Protein AF-A0A2I1GTL4-F1 (afdb_monomer_lite)

Sequence (177 aa):
MDKVWWKTIILWSNLVPAIKSRTRRTTATVEVENNIVKNLDIGKKNLSIDQYIYTKTQTLKSMQNLNATNLQTDTNDMYEQWKSKKRKVFSKEETDIMNNFKVVMEYRKGLDAPSQSRIALEIRELSTHSIGFNQSMVSHILNNIDIPKCDKTLNVIVKWVNLELERKEKNQTQKLH

Secondary structure (DSSP, 8-state):
--SSHHHHHHHHHHHHHHHHTS----HHHHHHHHHHHHHTT--S--HHHHHHHHHHHHHHHHHHHHHHHHHHTTTTTGGGGGS--PPP---HHHHHHHHHHHHHHHHHHTTT---HHHHHHHHHHT-SS-----HHHHHHHHTTS-----HHHHHHHHHHHHHHHHHHHHHHHHH--

Structure (mmCIF, N/CA/C/O backbone):
data_AF-A0A2I1GTL4-F1
#
_entry.id   AF-A0A2I1GTL4-F1
#
loop_
_atom_site.group_PDB
_atom_site.id
_atom_site.type_symbol
_atom_site.label_atom_id
_atom_site.label_alt_id
_atom_site.label_comp_id
_atom_site.label_asym_id
_atom_site.label_entity_id
_atom_site.label_seq_id
_atom_site.pdbx_PDB_ins_code
_atom_site.Cartn_x
_atom_site.Cartn_y
_atom_site.Cartn_z
_atom_site.occupancy
_atom_site.B_iso_or_equiv
_atom_site.auth_seq_id
_atom_site.auth_comp_id
_atom_site.auth_asym_id
_atom_site.auth_atom_id
_atom_site.pdbx_PDB_model_num
ATOM 1 N N . MET A 1 1 ? 28.396 -29.599 -46.275 1.00 44.22 1 MET A N 1
ATOM 2 C CA . MET A 1 1 ? 29.102 -29.637 -44.969 1.00 44.22 1 MET A CA 1
ATOM 3 C C . MET A 1 1 ? 29.685 -28.248 -44.649 1.00 44.22 1 MET A C 1
ATOM 5 O O . MET A 1 1 ? 30.717 -28.135 -44.007 1.00 44.22 1 MET A O 1
ATOM 9 N N . ASP A 1 2 ? 29.004 -27.155 -45.023 1.00 49.25 2 ASP A N 1
ATOM 10 C CA . ASP A 1 2 ? 29.691 -25.866 -45.271 1.00 49.25 2 ASP A CA 1
ATOM 11 C C . ASP A 1 2 ? 29.348 -24.745 -44.281 1.00 49.25 2 ASP A C 1
ATOM 13 O O . ASP A 1 2 ? 29.668 -23.580 -44.499 1.00 49.25 2 ASP A O 1
ATOM 17 N N . LYS A 1 3 ? 28.716 -25.079 -43.149 1.00 49.16 3 LYS A N 1
ATOM 18 C CA . LYS A 1 3 ? 28.324 -24.098 -42.115 1.00 49.16 3 LYS A CA 1
ATOM 19 C C . LYS A 1 3 ? 29.139 -24.175 -40.818 1.00 49.16 3 LYS A C 1
ATOM 21 O O . LYS A 1 3 ? 28.804 -23.474 -39.869 1.00 49.16 3 LYS A O 1
ATOM 26 N N . VAL A 1 4 ? 30.192 -24.994 -40.760 1.00 53.75 4 VAL A N 1
ATOM 27 C CA . VAL A 1 4 ? 30.958 -25.223 -39.515 1.00 53.75 4 VAL A CA 1
ATOM 28 C C . VAL A 1 4 ? 32.302 -24.478 -39.495 1.00 53.75 4 VAL A C 1
ATOM 30 O O . VAL A 1 4 ? 32.737 -24.034 -38.437 1.00 53.75 4 VAL A O 1
ATOM 33 N N . TRP A 1 5 ? 32.923 -24.244 -40.654 1.00 43.72 5 TRP A N 1
ATOM 34 C CA . TRP A 1 5 ? 34.280 -23.687 -40.747 1.00 43.72 5 TRP A CA 1
ATOM 35 C C . TRP A 1 5 ? 34.425 -22.248 -40.214 1.00 43.72 5 TRP A C 1
ATOM 37 O O . TRP A 1 5 ? 35.410 -21.937 -39.548 1.00 43.72 5 TRP A O 1
ATOM 47 N N . TRP A 1 6 ? 33.428 -21.379 -40.410 1.00 42.31 6 TRP A N 1
ATOM 48 C CA . TRP A 1 6 ? 33.473 -19.999 -39.902 1.00 42.31 6 TRP A CA 1
ATOM 49 C C . TRP A 1 6 ? 33.348 -19.919 -38.372 1.00 42.31 6 TRP A C 1
ATOM 51 O O . TRP A 1 6 ? 33.978 -19.060 -37.756 1.00 42.31 6 TRP A O 1
ATOM 61 N N . LYS A 1 7 ? 32.604 -20.841 -37.738 1.00 47.56 7 LYS A N 1
ATOM 62 C CA . LYS A 1 7 ? 32.542 -20.939 -36.268 1.00 47.56 7 LYS A CA 1
ATOM 63 C C . LYS A 1 7 ? 33.905 -21.307 -35.695 1.00 47.56 7 LYS A C 1
ATOM 65 O O . LYS A 1 7 ? 34.317 -20.723 -34.698 1.00 47.56 7 LYS A O 1
ATOM 70 N N . THR A 1 8 ? 34.623 -22.206 -36.367 1.00 55.06 8 THR A N 1
ATOM 71 C CA . THR A 1 8 ? 36.001 -22.567 -36.024 1.00 55.06 8 THR A CA 1
ATOM 72 C C . THR A 1 8 ? 36.922 -21.349 -36.145 1.00 55.06 8 THR A C 1
ATOM 74 O O . THR A 1 8 ? 37.614 -21.024 -35.190 1.00 55.06 8 THR A O 1
ATOM 77 N N . ILE A 1 9 ? 36.865 -20.588 -37.243 1.00 53.59 9 ILE A N 1
ATOM 78 C CA . ILE A 1 9 ? 37.703 -19.386 -37.432 1.00 53.59 9 ILE A CA 1
ATOM 79 C C . ILE A 1 9 ? 37.460 -18.325 -36.344 1.00 53.59 9 ILE A C 1
ATOM 81 O O . ILE A 1 9 ? 38.421 -17.767 -35.818 1.00 53.59 9 ILE A O 1
ATOM 85 N N . ILE A 1 10 ? 36.204 -18.070 -35.959 1.00 57.00 10 ILE A N 1
ATOM 86 C CA . ILE A 1 10 ? 35.879 -17.116 -34.883 1.00 57.00 10 ILE A CA 1
ATOM 87 C C . ILE A 1 10 ? 36.396 -17.616 -33.527 1.00 57.00 10 ILE A C 1
ATOM 89 O O . ILE A 1 10 ? 36.956 -16.834 -32.757 1.00 57.00 10 ILE A O 1
ATOM 93 N N . LEU A 1 11 ? 36.263 -18.918 -33.243 1.00 53.53 11 LEU A N 1
ATOM 94 C CA . LEU A 1 11 ? 36.781 -19.505 -32.007 1.00 53.53 11 LEU A CA 1
ATOM 95 C C . LEU A 1 11 ? 38.309 -19.356 -31.923 1.00 53.53 11 LEU A C 1
ATOM 97 O O . LEU A 1 11 ? 38.822 -18.904 -30.904 1.00 53.53 11 LEU A O 1
ATOM 101 N N . TRP A 1 12 ? 39.030 -19.656 -33.008 1.00 47.22 12 TRP A N 1
ATOM 102 C CA . TRP A 1 12 ? 40.492 -19.544 -33.065 1.00 47.22 12 TRP A CA 1
ATOM 103 C C . TRP A 1 12 ? 40.974 -18.087 -33.075 1.00 47.22 12 TRP A C 1
ATOM 105 O O . TRP A 1 12 ? 41.950 -17.775 -32.402 1.00 47.22 12 TRP A O 1
ATOM 115 N N . SER A 1 13 ? 40.263 -17.165 -33.732 1.00 50.69 13 SER A N 1
ATOM 116 C CA . SER A 1 13 ? 40.542 -15.719 -33.678 1.00 50.69 13 SER A CA 1
ATOM 117 C C . SER A 1 13 ? 40.475 -15.154 -32.257 1.00 50.69 13 SER A C 1
ATOM 119 O O . SER A 1 13 ? 41.188 -14.203 -31.950 1.00 50.69 13 SER A O 1
ATOM 121 N N . ASN A 1 14 ? 39.629 -15.719 -31.395 1.00 52.91 14 ASN A N 1
ATOM 122 C CA . ASN A 1 14 ? 39.510 -15.314 -29.993 1.00 52.91 14 ASN A CA 1
ATOM 123 C C . ASN A 1 14 ? 40.472 -16.090 -29.076 1.00 52.91 14 ASN A C 1
ATOM 125 O O . ASN A 1 14 ? 40.951 -15.542 -28.083 1.00 52.91 14 ASN A O 1
ATOM 129 N N . LEU A 1 15 ? 40.806 -17.339 -29.423 1.00 47.78 15 LEU A N 1
ATOM 130 C CA . LEU A 1 15 ? 41.735 -18.185 -28.667 1.00 47.78 15 LEU A CA 1
ATOM 131 C C . LEU A 1 15 ? 43.207 -17.791 -28.895 1.00 47.78 15 LEU A C 1
ATOM 133 O O . LEU A 1 15 ? 43.998 -17.777 -27.955 1.00 47.78 15 LEU A O 1
ATOM 137 N N . VAL A 1 16 ? 43.585 -17.421 -30.123 1.00 49.41 16 VAL A N 1
ATOM 138 C CA . VAL A 1 16 ? 44.970 -17.087 -30.499 1.00 49.41 16 VAL A CA 1
ATOM 139 C C . VAL A 1 16 ? 45.508 -15.862 -29.745 1.00 49.41 16 VAL A C 1
ATOM 141 O O . VAL A 1 16 ? 46.633 -15.943 -29.264 1.00 49.41 16 VAL A O 1
ATOM 144 N N . PRO A 1 17 ? 44.769 -14.753 -29.543 1.00 50.00 17 PRO A N 1
ATOM 145 C CA . PRO A 1 17 ? 45.229 -13.637 -28.712 1.00 50.00 17 PRO A CA 1
ATOM 146 C C . PRO A 1 17 ? 45.354 -14.006 -27.229 1.00 50.00 17 PRO A C 1
ATOM 148 O O . PRO A 1 17 ? 46.290 -13.554 -26.572 1.00 50.00 17 PRO A O 1
ATOM 151 N N . ALA A 1 18 ? 44.451 -14.851 -26.717 1.00 43.00 18 ALA A N 1
ATOM 152 C CA . ALA A 1 18 ? 44.456 -15.312 -25.327 1.00 43.00 18 ALA A CA 1
ATOM 153 C C . ALA A 1 18 ? 45.613 -16.286 -25.026 1.00 43.00 18 ALA A C 1
ATOM 155 O O . ALA A 1 18 ? 46.141 -16.297 -23.917 1.00 43.00 18 ALA A O 1
ATOM 156 N N . ILE A 1 19 ? 46.047 -17.059 -26.026 1.00 42.28 19 ILE A N 1
ATOM 157 C CA . ILE A 1 19 ? 47.248 -17.904 -25.963 1.00 42.28 19 ILE A CA 1
ATOM 158 C C . ILE A 1 19 ? 48.508 -17.072 -26.255 1.00 42.28 19 ILE A C 1
ATOM 160 O O . ILE A 1 19 ? 49.544 -17.269 -25.638 1.00 42.28 19 ILE A O 1
ATOM 164 N N . LYS A 1 20 ? 48.447 -16.071 -27.140 1.00 43.47 20 LYS A N 1
ATOM 165 C CA . LYS A 1 20 ? 49.596 -15.208 -27.468 1.00 43.47 20 LYS A CA 1
ATOM 166 C C . LYS A 1 20 ? 50.014 -14.302 -26.304 1.00 43.47 20 LYS A C 1
ATOM 168 O O . LYS A 1 20 ? 51.188 -13.952 -26.213 1.00 43.47 20 LYS A O 1
ATOM 173 N N . SER A 1 21 ? 49.087 -13.935 -25.418 1.00 45.06 21 SER A N 1
ATOM 174 C CA . SER A 1 21 ? 49.383 -13.173 -24.194 1.00 45.06 21 SER A CA 1
ATOM 175 C C . SER A 1 21 ? 49.901 -14.043 -23.040 1.00 45.06 21 SER A C 1
ATOM 177 O O . SER A 1 21 ? 50.481 -13.517 -22.091 1.00 45.06 21 SER A O 1
ATOM 179 N N . ARG A 1 22 ? 49.758 -15.372 -23.129 1.00 42.56 22 ARG A N 1
ATOM 180 C CA . ARG A 1 22 ? 50.277 -16.341 -22.161 1.00 42.56 22 ARG A CA 1
ATOM 181 C C . ARG A 1 22 ? 51.097 -17.409 -22.875 1.00 42.56 22 ARG A C 1
ATOM 183 O O . ARG A 1 22 ? 50.544 -18.382 -23.372 1.00 42.56 22 ARG A O 1
ATOM 190 N N . THR A 1 23 ? 52.418 -17.303 -22.738 1.00 39.81 23 THR A N 1
ATOM 191 C CA . THR A 1 23 ? 53.429 -18.371 -22.902 1.00 39.81 23 THR A CA 1
ATOM 192 C C . THR A 1 23 ? 54.321 -18.226 -24.141 1.00 39.81 23 THR A C 1
ATOM 194 O O . THR A 1 23 ? 53.888 -18.114 -25.284 1.00 39.81 23 THR A O 1
ATOM 197 N N . ARG A 1 24 ? 55.628 -18.251 -23.866 1.00 48.19 24 ARG A N 1
ATOM 198 C CA . ARG A 1 24 ? 56.749 -18.440 -24.793 1.00 48.19 24 ARG A CA 1
ATOM 199 C C . ARG A 1 24 ? 56.414 -19.591 -25.760 1.00 48.19 24 ARG A C 1
ATOM 201 O O . ARG A 1 24 ? 56.092 -20.679 -25.292 1.00 48.19 24 ARG A O 1
ATOM 208 N N . ARG A 1 25 ? 56.468 -19.355 -27.079 1.00 48.00 25 ARG A N 1
ATOM 209 C CA . ARG A 1 25 ? 56.171 -20.368 -28.116 1.00 48.00 25 ARG A CA 1
ATOM 210 C C . ARG A 1 25 ? 56.946 -21.659 -27.836 1.00 48.00 25 ARG A C 1
ATOM 212 O O . ARG A 1 25 ? 58.174 -21.631 -27.810 1.00 48.00 25 ARG A O 1
ATOM 219 N N . THR A 1 26 ? 56.245 -22.768 -27.635 1.00 54.25 26 THR A N 1
ATOM 220 C CA . THR A 1 26 ? 56.856 -24.097 -27.511 1.00 54.25 26 THR A CA 1
ATOM 221 C C . THR A 1 26 ? 56.929 -24.763 -28.884 1.00 54.25 26 THR A C 1
ATOM 223 O O . THR A 1 26 ? 56.114 -24.491 -29.769 1.00 54.25 26 THR A O 1
ATOM 226 N N . THR A 1 27 ? 57.907 -25.645 -29.083 1.00 53.22 27 THR A N 1
ATOM 227 C CA . THR A 1 27 ? 58.154 -26.344 -30.358 1.00 53.22 27 THR A CA 1
ATOM 228 C C . THR A 1 27 ? 56.902 -27.058 -30.886 1.00 53.22 27 THR A C 1
ATOM 230 O O . THR A 1 27 ? 56.646 -27.034 -32.084 1.00 53.22 27 THR A O 1
ATOM 233 N N . ALA A 1 28 ? 56.044 -27.552 -29.987 1.00 46.62 28 ALA A N 1
ATOM 234 C CA . ALA A 1 28 ? 54.761 -28.170 -30.320 1.00 46.62 28 ALA A CA 1
ATOM 235 C C . ALA A 1 28 ? 53.780 -27.210 -31.024 1.00 46.62 28 ALA A C 1
ATOM 237 O O . ALA A 1 28 ? 53.113 -27.600 -31.977 1.00 46.62 28 ALA A O 1
ATOM 238 N N . THR A 1 29 ? 53.713 -25.935 -30.617 1.00 56.78 29 THR A N 1
ATOM 239 C CA . THR A 1 29 ? 52.878 -24.942 -31.323 1.00 56.78 29 THR A CA 1
ATOM 240 C C . THR A 1 29 ? 53.400 -24.629 -32.727 1.00 56.78 29 THR A C 1
ATOM 242 O O . THR A 1 29 ? 52.605 -24.430 -33.639 1.00 56.78 29 THR A O 1
ATOM 245 N N . VAL A 1 30 ? 54.722 -24.659 -32.925 1.00 59.12 30 VAL A N 1
ATOM 246 C CA . VAL A 1 30 ? 55.349 -24.438 -34.240 1.00 59.12 30 VAL A CA 1
ATOM 247 C C . VAL A 1 30 ? 55.148 -25.645 -35.163 1.00 59.12 30 VAL A C 1
ATOM 249 O O . VAL A 1 30 ? 54.906 -25.476 -36.356 1.00 59.12 30 VAL A O 1
ATOM 252 N N . GLU A 1 31 ? 55.202 -26.867 -34.630 1.00 58.19 31 GLU A N 1
ATOM 253 C CA . GLU A 1 31 ? 54.915 -28.083 -35.398 1.00 58.19 31 GLU A CA 1
ATOM 254 C C . GLU A 1 31 ? 53.457 -28.156 -35.843 1.00 58.19 31 GLU A C 1
ATOM 256 O O . GLU A 1 31 ? 53.198 -28.482 -37.000 1.00 58.19 31 GLU A O 1
ATOM 261 N N . VAL A 1 32 ? 52.508 -27.797 -34.973 1.00 56.72 32 VAL A N 1
ATOM 262 C CA . VAL A 1 32 ? 51.082 -27.750 -35.327 1.00 56.72 32 VAL A CA 1
ATOM 263 C C . VAL A 1 32 ? 50.823 -26.703 -36.415 1.00 56.72 32 VAL A C 1
ATOM 265 O O . VAL A 1 32 ? 50.139 -27.009 -37.391 1.00 56.72 32 VAL A O 1
ATOM 268 N N . GLU A 1 33 ? 51.419 -25.509 -36.314 1.00 56.03 33 GLU A N 1
ATOM 269 C CA . GLU A 1 33 ? 51.342 -24.491 -37.373 1.00 56.03 33 GLU A CA 1
ATOM 270 C C . GLU A 1 33 ? 51.927 -25.004 -38.701 1.00 56.03 33 GLU A C 1
ATOM 272 O O . GLU A 1 33 ? 51.285 -24.893 -39.747 1.00 56.03 33 GLU A O 1
ATOM 277 N N . ASN A 1 34 ? 53.102 -25.641 -38.673 1.00 61.19 34 ASN A N 1
ATOM 278 C CA . ASN A 1 34 ? 53.732 -26.195 -39.874 1.00 61.19 34 ASN A CA 1
ATOM 279 C C . ASN A 1 34 ? 52.931 -27.348 -40.497 1.00 61.19 34 ASN A C 1
ATOM 281 O O . ASN A 1 34 ? 52.893 -27.475 -41.721 1.00 61.19 34 ASN A O 1
ATOM 285 N N . ASN A 1 35 ? 52.283 -28.183 -39.683 1.00 62.69 35 ASN A N 1
ATOM 286 C CA . ASN A 1 35 ? 51.469 -29.300 -40.159 1.00 62.69 35 ASN A CA 1
ATOM 287 C C . ASN A 1 35 ? 50.179 -28.799 -40.837 1.00 62.69 35 ASN A C 1
ATOM 289 O O . ASN A 1 35 ? 49.755 -29.345 -41.851 1.00 62.69 35 ASN A O 1
ATOM 293 N N . ILE A 1 36 ? 49.599 -27.699 -40.347 1.00 58.16 36 ILE A N 1
ATOM 294 C CA . ILE A 1 36 ? 48.451 -27.032 -40.982 1.00 58.16 36 ILE A CA 1
ATOM 295 C C . ILE A 1 36 ? 48.852 -26.413 -42.327 1.00 58.16 36 ILE A C 1
ATOM 297 O O . ILE A 1 36 ? 48.145 -26.595 -43.315 1.00 58.16 36 ILE A O 1
ATOM 301 N N . VAL A 1 37 ? 50.000 -25.731 -42.389 1.00 56.09 37 VAL A N 1
ATOM 302 C CA . VAL A 1 37 ? 50.510 -25.131 -43.637 1.00 56.09 37 VAL A CA 1
ATOM 303 C C . VAL A 1 37 ? 50.789 -26.199 -44.700 1.00 56.09 37 VAL A C 1
ATOM 305 O O . VAL A 1 37 ? 50.463 -25.983 -45.866 1.00 56.09 37 VAL A O 1
ATOM 308 N N . LYS A 1 38 ? 51.336 -27.358 -44.303 1.00 57.31 38 LYS A N 1
ATOM 309 C CA . LYS A 1 38 ? 51.572 -28.496 -45.208 1.00 57.31 38 LYS A CA 1
ATOM 310 C C . LYS A 1 38 ? 50.279 -29.176 -45.667 1.00 57.31 38 LYS A C 1
ATOM 312 O O . LYS A 1 38 ? 50.157 -29.476 -46.847 1.00 57.31 38 LYS A O 1
ATOM 317 N N . ASN A 1 39 ? 49.319 -29.410 -44.769 1.00 55.53 39 ASN A N 1
ATOM 318 C CA . ASN A 1 39 ? 48.094 -30.153 -45.099 1.00 55.53 39 ASN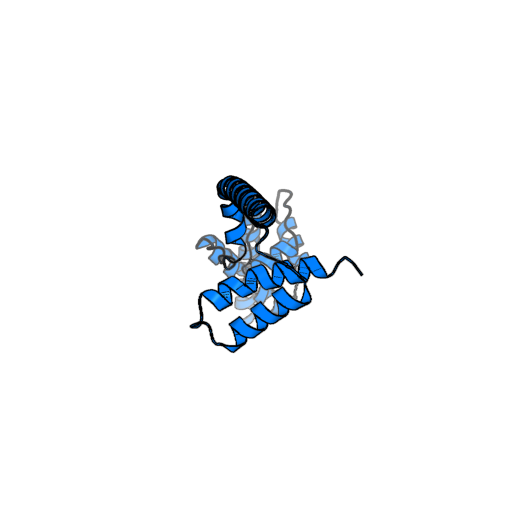 A CA 1
ATOM 319 C C . ASN A 1 39 ? 47.050 -29.324 -45.860 1.00 55.53 39 ASN A C 1
ATOM 321 O O . ASN A 1 39 ? 46.197 -29.897 -46.530 1.00 55.53 39 ASN A O 1
ATOM 325 N N . LEU A 1 40 ? 47.096 -27.994 -45.757 1.00 56.62 40 LEU A N 1
ATOM 326 C CA . LEU A 1 40 ? 46.207 -27.093 -46.501 1.00 56.62 40 LEU A CA 1
ATOM 327 C C . LEU A 1 40 ? 46.806 -26.616 -47.835 1.00 56.62 40 LEU A C 1
ATOM 329 O O . LEU A 1 40 ? 46.232 -25.728 -48.459 1.00 56.62 40 LEU A O 1
ATOM 333 N N . ASP A 1 41 ? 47.953 -27.174 -48.240 1.00 49.16 41 ASP A N 1
ATOM 334 C CA . ASP A 1 41 ? 48.700 -26.840 -49.462 1.00 49.16 41 ASP A CA 1
ATOM 335 C C . ASP A 1 41 ? 48.830 -25.322 -49.693 1.00 49.16 41 ASP A C 1
ATOM 337 O O . ASP A 1 41 ? 48.695 -24.795 -50.799 1.00 49.16 41 ASP A O 1
ATOM 341 N N . ILE A 1 42 ? 49.079 -24.581 -48.604 1.00 54.34 42 ILE A N 1
ATOM 342 C CA . ILE A 1 42 ? 49.312 -23.133 -48.636 1.00 54.34 42 ILE A CA 1
ATOM 343 C C . ILE A 1 42 ? 50.765 -22.938 -49.077 1.00 54.34 42 ILE A C 1
ATOM 345 O O . ILE A 1 42 ? 51.661 -22.591 -48.302 1.00 54.34 42 ILE A O 1
ATOM 349 N N . GLY A 1 43 ? 51.010 -23.253 -50.347 1.00 46.47 43 GLY A N 1
ATOM 350 C CA . GLY A 1 43 ? 52.279 -23.083 -51.029 1.00 46.47 43 GLY A CA 1
ATOM 351 C C . GLY A 1 43 ? 52.639 -21.604 -51.100 1.00 46.47 43 GLY A C 1
ATOM 352 O O . GLY A 1 43 ? 52.331 -20.932 -52.076 1.00 46.47 43 GLY A O 1
ATOM 353 N N . LYS A 1 44 ? 53.349 -21.133 -50.069 1.00 49.28 44 LYS A N 1
ATOM 354 C CA . LYS A 1 44 ? 53.847 -19.763 -49.860 1.00 49.28 44 LYS A CA 1
ATOM 355 C C . LYS A 1 44 ? 52.781 -18.776 -49.376 1.00 49.28 44 LYS A C 1
ATOM 357 O O . LYS A 1 44 ? 51.623 -18.802 -49.773 1.00 49.28 44 LYS A O 1
ATOM 362 N N . LYS A 1 45 ? 53.230 -17.871 -48.498 1.00 49.41 45 LYS A N 1
ATOM 363 C CA . LYS A 1 45 ? 52.492 -16.691 -48.028 1.00 49.41 45 LYS A CA 1
ATOM 364 C C . LYS A 1 45 ? 51.984 -15.921 -49.246 1.00 49.41 45 LYS A C 1
ATOM 366 O O . LYS A 1 45 ? 52.757 -15.218 -49.898 1.00 49.41 45 LYS A O 1
ATOM 371 N N . ASN A 1 46 ? 50.714 -16.104 -49.590 1.00 49.78 46 ASN A N 1
ATOM 372 C CA . ASN A 1 46 ? 50.089 -15.373 -50.678 1.00 49.78 46 ASN A CA 1
ATOM 373 C C . ASN A 1 46 ? 49.889 -13.937 -50.196 1.00 49.78 46 ASN A C 1
ATOM 375 O O . ASN A 1 46 ? 48.879 -13.627 -49.571 1.00 49.78 46 ASN A O 1
ATOM 379 N N . LEU A 1 47 ? 50.869 -13.072 -50.487 1.00 51.06 47 LEU A N 1
ATOM 380 C CA . LEU A 1 47 ? 50.869 -11.653 -50.111 1.00 51.06 47 LEU A CA 1
ATOM 381 C C . LEU A 1 47 ? 49.542 -10.962 -50.459 1.00 51.06 47 LEU A C 1
ATOM 383 O O . LEU A 1 47 ? 49.099 -10.100 -49.710 1.00 51.06 47 LEU A O 1
ATOM 387 N N . SER A 1 48 ? 48.895 -11.362 -51.559 1.00 54.25 48 SER A N 1
ATOM 388 C CA . SER A 1 48 ? 47.598 -10.836 -51.997 1.00 54.25 48 SER A CA 1
ATOM 389 C C . SER A 1 48 ? 46.436 -11.256 -51.092 1.00 54.25 48 SER A C 1
ATOM 391 O O . SER A 1 48 ? 45.558 -10.446 -50.802 1.00 54.25 48 SER A O 1
ATOM 393 N N . ILE A 1 49 ? 46.441 -12.499 -50.602 1.00 54.78 49 ILE A N 1
ATOM 394 C CA . ILE A 1 49 ? 45.454 -13.008 -49.643 1.00 54.78 49 ILE A CA 1
ATOM 395 C C . ILE A 1 49 ? 45.700 -12.375 -48.277 1.00 54.78 49 ILE A C 1
ATOM 397 O O . ILE A 1 49 ? 44.751 -11.929 -47.639 1.00 54.78 49 ILE A O 1
ATOM 401 N N . ASP A 1 50 ? 46.959 -12.249 -47.861 1.00 55.88 50 ASP A N 1
ATOM 402 C CA . ASP A 1 50 ? 47.322 -11.600 -46.602 1.00 55.88 50 ASP A CA 1
ATOM 403 C C . ASP A 1 50 ? 46.945 -10.108 -46.616 1.00 55.88 50 ASP A C 1
ATOM 405 O O . ASP A 1 50 ? 46.372 -9.613 -45.644 1.00 55.88 50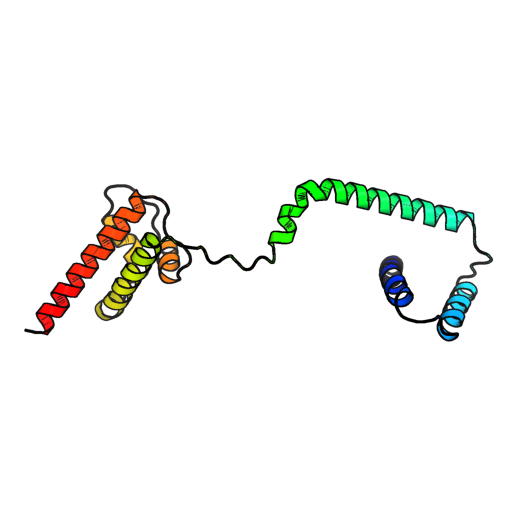 ASP A O 1
ATOM 409 N N . GLN A 1 51 ? 47.159 -9.398 -47.732 1.00 54.31 51 GLN A N 1
ATOM 410 C CA . GLN A 1 51 ? 46.681 -8.021 -47.922 1.00 54.31 51 GLN A CA 1
ATOM 411 C C . GLN A 1 51 ? 45.158 -7.932 -47.922 1.00 54.31 51 GLN A C 1
ATOM 413 O O . GLN A 1 51 ? 44.606 -7.008 -47.323 1.00 54.31 51 GLN A O 1
ATOM 418 N N . TYR A 1 52 ? 44.467 -8.875 -48.561 1.00 56.62 52 TYR A N 1
ATOM 419 C CA . TYR A 1 52 ? 43.008 -8.906 -48.568 1.00 56.62 52 TYR A CA 1
ATOM 420 C C . TYR A 1 52 ? 42.449 -9.147 -47.160 1.00 56.62 52 TYR A C 1
ATOM 422 O O . TYR A 1 52 ? 41.571 -8.410 -46.712 1.00 56.62 52 TYR A O 1
ATOM 430 N N . ILE A 1 53 ? 43.000 -10.114 -46.422 1.00 58.66 53 ILE A N 1
ATOM 431 C CA . ILE A 1 53 ? 42.618 -10.410 -45.037 1.00 58.66 53 ILE A CA 1
ATOM 432 C C . ILE A 1 53 ? 42.938 -9.218 -44.133 1.00 58.66 53 ILE A C 1
ATOM 434 O O . ILE A 1 53 ? 42.091 -8.829 -43.328 1.00 58.66 53 ILE A O 1
ATOM 438 N N . TYR A 1 54 ? 44.110 -8.597 -44.282 1.00 66.12 54 TYR A N 1
ATOM 439 C CA . TYR A 1 54 ? 44.497 -7.417 -43.511 1.00 66.12 54 TYR A CA 1
ATOM 440 C C . TYR A 1 54 ? 43.542 -6.250 -43.764 1.00 66.12 54 TYR A C 1
ATOM 442 O O . TYR A 1 54 ? 42.970 -5.713 -42.817 1.00 66.12 54 TYR A O 1
ATOM 450 N N . THR A 1 55 ? 43.295 -5.912 -45.031 1.00 54.62 55 THR A N 1
ATOM 451 C CA . THR A 1 55 ? 42.381 -4.829 -45.418 1.00 54.62 55 THR A CA 1
ATOM 452 C C . THR A 1 55 ? 40.973 -5.100 -44.897 1.00 54.62 55 THR A C 1
ATOM 454 O O . THR A 1 55 ? 40.390 -4.246 -44.236 1.00 54.62 55 THR A O 1
ATOM 457 N N . LYS A 1 56 ? 40.458 -6.324 -45.074 1.00 56.28 56 LYS A N 1
ATOM 458 C CA . LYS A 1 56 ? 39.128 -6.715 -44.589 1.00 56.28 56 LYS A CA 1
ATOM 459 C C . LYS A 1 56 ? 39.024 -6.647 -43.062 1.00 56.28 56 LYS A C 1
ATOM 461 O O . LYS A 1 56 ? 37.999 -6.221 -42.534 1.00 56.28 56 LYS A O 1
ATOM 466 N N . THR A 1 57 ? 40.087 -7.018 -42.350 1.00 61.28 57 THR A N 1
ATOM 467 C CA . THR A 1 57 ? 40.155 -6.933 -40.883 1.00 61.28 57 THR A CA 1
ATOM 468 C C . THR A 1 57 ? 40.173 -5.482 -40.410 1.00 61.28 57 THR A C 1
ATOM 470 O O . THR A 1 57 ? 39.459 -5.144 -39.469 1.00 61.28 57 THR A O 1
ATOM 473 N N . GLN A 1 58 ? 40.930 -4.603 -41.076 1.00 59.94 58 GLN A N 1
ATOM 474 C CA . GLN A 1 58 ? 40.940 -3.174 -40.754 1.00 59.94 58 GLN A CA 1
ATOM 475 C C . GLN A 1 58 ? 39.587 -2.522 -41.042 1.00 59.94 58 GLN A C 1
ATOM 477 O O . GLN A 1 58 ? 39.090 -1.780 -40.203 1.00 59.94 58 GLN A O 1
ATOM 482 N N . THR A 1 59 ? 38.934 -2.848 -42.161 1.00 53.03 59 THR A N 1
ATOM 483 C CA . THR A 1 59 ? 37.584 -2.351 -42.466 1.00 53.03 59 THR A CA 1
ATOM 484 C C . THR A 1 59 ? 36.568 -2.797 -41.415 1.00 53.03 59 THR A C 1
ATOM 486 O O . THR A 1 59 ? 35.806 -1.970 -40.922 1.00 53.03 59 THR A O 1
ATOM 489 N N . LEU A 1 60 ? 36.592 -4.069 -41.000 1.00 58.66 60 LEU A N 1
ATOM 490 C CA . LEU A 1 60 ? 35.722 -4.572 -39.931 1.00 58.66 60 LEU A CA 1
ATOM 491 C C . LEU A 1 60 ? 35.993 -3.879 -38.593 1.00 58.66 60 LEU A C 1
ATOM 493 O O . LEU A 1 60 ? 35.049 -3.518 -37.895 1.00 58.66 60 LEU A O 1
ATOM 497 N N . LYS A 1 61 ? 37.264 -3.644 -38.255 1.00 64.69 61 LYS A N 1
ATOM 498 C CA . LYS A 1 61 ? 37.654 -2.929 -37.035 1.00 64.69 61 LY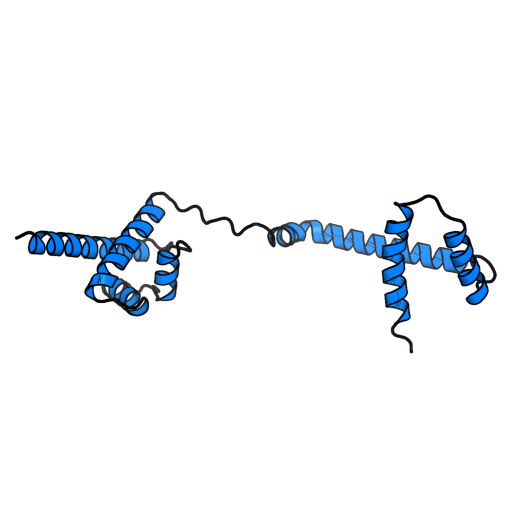S A CA 1
ATOM 499 C C . LYS A 1 61 ? 37.197 -1.469 -37.065 1.00 64.69 61 LYS A C 1
ATOM 501 O O . LYS A 1 61 ? 36.680 -0.975 -36.070 1.00 64.69 61 LYS A O 1
ATOM 506 N N . SER A 1 62 ? 37.316 -0.796 -38.207 1.00 53.91 62 SER A N 1
ATOM 507 C CA . SER A 1 62 ? 36.824 0.572 -38.393 1.00 53.91 62 SER A CA 1
ATOM 508 C C . SER A 1 62 ? 35.297 0.655 -38.331 1.00 53.91 62 SER A C 1
ATOM 510 O O . SER A 1 62 ? 34.775 1.565 -37.698 1.00 53.91 62 SER A O 1
ATOM 512 N N . MET A 1 63 ? 34.570 -0.311 -38.904 1.00 63.97 63 MET A N 1
ATOM 513 C CA . MET A 1 63 ? 33.108 -0.403 -38.770 1.00 63.97 63 MET A CA 1
ATOM 514 C C . MET A 1 63 ? 32.680 -0.684 -37.325 1.00 63.97 63 MET A C 1
ATOM 516 O O . MET A 1 63 ? 31.719 -0.094 -36.843 1.00 63.97 63 MET A O 1
ATOM 520 N N . GLN A 1 64 ? 33.406 -1.547 -36.608 1.00 61.38 64 GLN A N 1
ATOM 521 C CA . GLN A 1 64 ? 33.182 -1.780 -35.180 1.00 61.38 64 GLN A CA 1
ATOM 522 C C . GLN A 1 64 ? 33.463 -0.529 -34.349 1.00 61.38 64 GLN A C 1
ATOM 524 O O . GLN A 1 64 ? 32.697 -0.244 -33.439 1.00 61.38 64 GLN A O 1
ATOM 529 N N . ASN A 1 65 ? 34.502 0.240 -34.679 1.00 64.44 65 ASN A N 1
ATOM 530 C CA . ASN A 1 65 ? 34.799 1.503 -34.008 1.00 64.44 65 ASN A CA 1
ATOM 531 C C . ASN A 1 65 ? 33.740 2.575 -34.305 1.00 64.44 65 ASN A C 1
ATOM 533 O O . ASN A 1 65 ? 33.338 3.266 -33.382 1.00 64.44 65 ASN A O 1
ATOM 537 N N . LEU A 1 66 ? 33.242 2.676 -35.543 1.00 60.75 66 LEU A N 1
ATOM 538 C CA . LEU A 1 66 ? 32.118 3.554 -35.909 1.00 60.75 66 LEU A CA 1
ATOM 539 C C . LEU A 1 66 ? 30.830 3.171 -35.170 1.00 60.75 66 LEU A C 1
ATOM 541 O O . LEU A 1 66 ? 30.116 4.031 -34.656 1.00 60.75 66 LEU A O 1
ATOM 545 N N . ASN A 1 67 ? 30.557 1.871 -35.058 1.00 55.81 67 ASN A N 1
ATOM 546 C CA . ASN A 1 67 ? 29.461 1.380 -34.233 1.00 55.81 67 ASN A CA 1
ATOM 547 C C . ASN A 1 67 ? 29.720 1.668 -32.750 1.00 55.81 67 ASN A C 1
ATOM 549 O O . ASN A 1 67 ? 28.789 2.047 -32.061 1.00 55.81 67 ASN A O 1
ATOM 553 N N . ALA A 1 68 ? 30.957 1.568 -32.258 1.00 51.88 68 ALA A N 1
ATOM 554 C CA . ALA A 1 68 ? 31.315 1.883 -30.875 1.00 51.88 68 ALA A CA 1
ATOM 555 C C . ALA A 1 68 ? 31.202 3.384 -30.553 1.00 51.88 68 ALA A C 1
ATOM 557 O O . ALA A 1 68 ? 30.786 3.726 -29.451 1.00 51.88 68 ALA A O 1
ATOM 558 N N . THR A 1 69 ? 31.513 4.283 -31.494 1.00 52.75 69 THR A N 1
ATOM 559 C CA . THR A 1 69 ? 31.314 5.733 -31.326 1.00 52.75 69 THR A CA 1
ATOM 560 C C . THR A 1 69 ? 29.837 6.110 -31.375 1.00 52.75 69 THR A C 1
ATOM 562 O O . THR A 1 69 ? 29.404 6.932 -30.576 1.00 52.75 69 THR A O 1
ATOM 565 N N . ASN A 1 70 ? 29.040 5.454 -32.225 1.00 52.19 70 ASN A N 1
ATOM 566 C CA . ASN A 1 70 ? 27.579 5.603 -32.213 1.00 52.19 70 ASN A CA 1
ATOM 567 C C . ASN A 1 70 ? 26.941 4.945 -30.972 1.00 52.19 70 ASN A C 1
ATOM 569 O O . ASN A 1 70 ? 25.911 5.399 -30.487 1.00 52.19 70 ASN A O 1
ATOM 573 N N . LEU A 1 71 ? 27.577 3.913 -30.404 1.00 41.75 71 LEU A N 1
ATOM 574 C CA . LEU A 1 71 ? 27.204 3.326 -29.117 1.00 41.75 71 LEU A CA 1
ATOM 575 C C . LEU A 1 71 ? 27.664 4.174 -27.923 1.00 41.75 71 LEU A C 1
ATOM 577 O O . LEU A 1 71 ? 27.110 4.000 -26.850 1.00 41.75 71 LEU A O 1
ATOM 581 N N . GLN A 1 72 ? 28.628 5.094 -28.024 1.00 44.59 72 GLN A N 1
ATOM 582 C CA . GLN A 1 72 ? 29.000 5.947 -26.879 1.00 44.59 72 GLN A CA 1
ATOM 583 C C . GLN A 1 72 ? 27.893 6.936 -26.488 1.00 44.59 72 GLN A C 1
ATOM 585 O O . GLN A 1 72 ? 27.834 7.346 -25.331 1.00 44.59 72 GLN A O 1
ATOM 590 N N . THR A 1 73 ? 26.968 7.248 -27.398 1.00 46.66 73 THR A N 1
ATOM 591 C CA . THR A 1 73 ? 25.726 7.963 -27.070 1.00 46.66 73 THR A CA 1
ATOM 592 C C . THR A 1 73 ? 24.623 7.053 -26.510 1.00 46.66 73 THR A C 1
ATOM 594 O O . THR A 1 73 ? 23.774 7.549 -25.779 1.00 46.66 73 THR A O 1
ATOM 597 N N . ASP A 1 74 ? 24.681 5.734 -26.749 1.00 44.91 74 ASP A N 1
ATOM 598 C CA . ASP A 1 74 ? 23.653 4.745 -26.345 1.00 44.91 74 ASP A CA 1
ATOM 599 C C . ASP A 1 74 ? 24.090 3.766 -25.224 1.00 44.91 74 ASP A C 1
ATOM 601 O O . ASP A 1 74 ? 23.297 2.977 -24.714 1.00 44.91 74 ASP A O 1
ATOM 605 N N . THR A 1 75 ? 25.352 3.784 -24.786 1.00 41.19 75 THR A N 1
ATOM 606 C CA . THR A 1 75 ? 25.906 2.819 -23.804 1.00 41.19 75 THR A CA 1
ATOM 607 C C . THR A 1 75 ? 25.724 3.225 -22.352 1.00 41.19 75 THR A C 1
ATOM 609 O O . THR A 1 75 ? 26.048 2.435 -21.460 1.00 41.19 75 THR A O 1
ATOM 612 N N . ASN A 1 76 ? 25.140 4.395 -22.088 1.00 47.00 76 ASN A N 1
ATOM 613 C CA . ASN A 1 76 ? 24.721 4.738 -20.731 1.00 47.00 76 ASN A CA 1
ATOM 614 C C . ASN A 1 76 ? 23.639 3.766 -20.217 1.00 47.00 76 ASN A C 1
ATOM 616 O O . ASN A 1 76 ? 23.574 3.522 -19.016 1.00 47.00 76 ASN A O 1
ATOM 620 N N . ASP A 1 77 ? 22.867 3.148 -21.121 1.00 46.34 77 ASP A N 1
ATOM 621 C CA . ASP A 1 77 ? 21.751 2.252 -20.789 1.00 46.34 77 ASP A CA 1
ATOM 622 C C . ASP A 1 77 ? 22.191 0.793 -20.523 1.00 46.34 77 ASP A C 1
ATOM 624 O O . ASP A 1 77 ? 21.669 0.114 -19.638 1.00 46.34 77 ASP A O 1
ATOM 628 N N . MET A 1 78 ? 23.215 0.285 -21.224 1.00 39.09 78 MET A N 1
ATOM 629 C CA . MET A 1 78 ? 23.635 -1.128 -21.111 1.00 39.09 78 MET A CA 1
ATOM 630 C C . MET A 1 78 ? 24.455 -1.448 -19.848 1.00 39.09 78 MET A C 1
ATOM 632 O O . MET A 1 78 ? 24.447 -2.590 -19.386 1.00 39.09 78 MET A O 1
ATOM 636 N N . TYR A 1 79 ? 25.122 -0.461 -19.239 1.00 40.75 79 TYR A N 1
ATOM 637 C CA . TYR A 1 79 ? 25.780 -0.629 -17.932 1.00 40.75 79 TYR A CA 1
ATOM 638 C C . TYR A 1 79 ? 24.798 -0.555 -16.746 1.00 40.75 79 TYR A C 1
ATOM 640 O O . TYR A 1 79 ? 25.177 -0.865 -15.614 1.00 40.75 79 TYR A O 1
ATOM 648 N N . GLU A 1 80 ? 23.531 -0.184 -16.965 1.00 49.16 80 GLU A N 1
ATOM 649 C CA . GLU A 1 80 ? 22.523 -0.157 -15.898 1.00 49.16 80 GLU A CA 1
ATOM 650 C C . GLU A 1 80 ? 21.971 -1.545 -15.546 1.00 49.16 80 GLU A C 1
ATOM 652 O O . GLU A 1 80 ? 21.440 -1.726 -14.450 1.00 49.16 80 GLU A O 1
ATOM 657 N N . GLN A 1 81 ? 22.155 -2.553 -16.407 1.00 47.31 81 GLN A N 1
ATOM 658 C CA . GLN A 1 81 ? 21.526 -3.871 -16.244 1.00 47.31 81 GLN A CA 1
ATOM 659 C C . GLN A 1 81 ? 22.041 -4.689 -15.042 1.00 47.31 81 GLN A C 1
ATOM 661 O O . GLN A 1 81 ? 21.347 -5.595 -14.585 1.00 47.31 81 GLN A O 1
ATOM 666 N N . TRP A 1 82 ? 23.210 -4.341 -14.487 1.00 40.62 82 TRP A N 1
ATOM 667 C CA . TRP A 1 82 ? 23.760 -4.940 -13.258 1.00 40.62 82 TRP A CA 1
ATOM 668 C C . TRP A 1 82 ? 23.860 -3.965 -12.081 1.00 40.62 82 TRP A C 1
ATOM 670 O O . TRP A 1 82 ? 24.511 -4.267 -11.078 1.00 40.62 82 TRP A O 1
ATOM 680 N N . LYS A 1 83 ? 23.199 -2.802 -12.138 1.00 42.03 83 LYS A N 1
ATOM 681 C CA . LYS A 1 83 ? 23.030 -2.007 -10.919 1.00 42.03 83 LYS A CA 1
ATOM 682 C C . LYS A 1 83 ? 22.092 -2.795 -10.008 1.00 42.03 83 LYS A C 1
ATOM 684 O O . LYS A 1 83 ? 20.967 -3.109 -10.397 1.00 42.03 83 LYS A O 1
ATOM 689 N N . SER A 1 84 ? 22.551 -3.137 -8.798 1.00 44.75 84 SER A N 1
ATOM 690 C CA . SER A 1 84 ? 21.648 -3.648 -7.765 1.00 44.75 84 SER A CA 1
ATOM 691 C C . SER A 1 84 ? 20.446 -2.714 -7.728 1.00 44.75 84 SER A C 1
ATOM 693 O O . SER A 1 84 ? 20.628 -1.494 -7.768 1.00 44.75 84 SER A O 1
ATOM 695 N N . LYS A 1 85 ? 19.228 -3.271 -7.762 1.00 52.94 85 LYS A N 1
ATOM 696 C CA . LYS A 1 85 ? 17.991 -2.485 -7.729 1.00 52.94 85 LYS A CA 1
ATOM 697 C C . LYS A 1 85 ? 18.129 -1.546 -6.537 1.00 52.94 85 LYS A C 1
ATOM 699 O O . LYS A 1 85 ? 18.049 -2.018 -5.401 1.00 52.94 85 LYS A O 1
ATOM 704 N N . LYS A 1 86 ? 18.473 -0.269 -6.780 1.00 52.59 86 LYS A N 1
ATOM 705 C CA . LYS A 1 86 ? 18.743 0.683 -5.701 1.00 52.59 86 LYS A CA 1
ATOM 706 C C . LYS A 1 86 ? 17.505 0.612 -4.830 1.00 52.59 86 LYS A C 1
ATOM 708 O O . LYS A 1 86 ? 16.403 0.823 -5.342 1.00 52.59 86 LYS A O 1
ATOM 713 N N . ARG A 1 87 ? 17.660 0.206 -3.564 1.00 57.69 87 ARG A N 1
ATOM 714 C CA . ARG A 1 87 ? 16.527 0.237 -2.639 1.00 57.69 87 ARG A CA 1
ATOM 715 C C . ARG A 1 87 ? 16.008 1.659 -2.708 1.00 57.69 87 ARG A C 1
ATOM 717 O O . ARG A 1 87 ? 16.790 2.595 -2.539 1.00 57.69 87 ARG A O 1
ATOM 724 N N . LYS A 1 88 ? 14.735 1.803 -3.068 1.00 67.50 88 LYS A N 1
ATOM 725 C CA . LYS A 1 88 ? 14.093 3.106 -3.109 1.00 67.50 88 LYS A CA 1
ATOM 726 C C . LYS A 1 88 ? 14.314 3.726 -1.729 1.00 67.50 88 LYS A C 1
ATOM 728 O O . LYS A 1 88 ? 13.988 3.105 -0.719 1.00 67.50 88 LYS A O 1
ATOM 733 N N . VAL A 1 89 ? 14.986 4.873 -1.692 1.00 76.25 89 VAL A N 1
ATOM 734 C CA . VAL A 1 89 ? 15.196 5.603 -0.444 1.00 76.25 89 VAL A CA 1
ATOM 735 C C . VAL A 1 89 ? 13.914 6.385 -0.227 1.00 76.25 89 VAL A C 1
ATOM 737 O O . VAL A 1 89 ? 13.659 7.357 -0.934 1.00 76.25 89 VAL A O 1
ATOM 740 N N . PHE A 1 90 ? 13.069 5.875 0.661 1.00 82.38 90 PHE A N 1
ATOM 741 C CA . PHE A 1 90 ? 11.836 6.538 1.059 1.00 82.38 90 PHE A CA 1
ATOM 742 C C . PHE A 1 90 ? 12.159 7.730 1.956 1.00 82.38 90 PHE A C 1
ATOM 744 O O . PHE A 1 90 ? 13.145 7.709 2.702 1.00 82.38 90 PHE A O 1
ATOM 751 N N . SER A 1 91 ? 11.324 8.764 1.901 1.00 87.50 91 SER A N 1
ATOM 752 C CA . SER A 1 91 ? 11.377 9.828 2.898 1.00 87.50 91 SER A CA 1
ATOM 753 C C . SER A 1 91 ? 11.033 9.269 4.287 1.00 87.50 91 SER A C 1
ATOM 755 O O . SER A 1 91 ? 10.485 8.167 4.430 1.00 87.50 91 SER A O 1
ATOM 75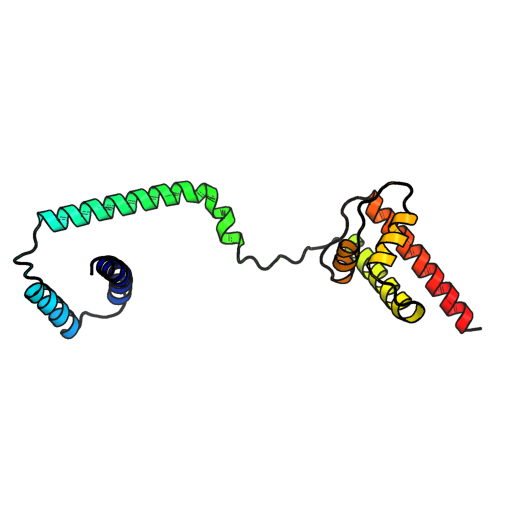7 N N . LYS A 1 92 ? 11.350 10.031 5.338 1.00 89.38 92 LYS A N 1
ATOM 758 C CA . LYS A 1 92 ? 10.960 9.662 6.705 1.00 89.38 92 LYS A CA 1
ATOM 759 C C . LYS A 1 92 ? 9.438 9.510 6.819 1.00 89.38 92 LYS A C 1
ATOM 761 O O . LYS A 1 92 ? 8.968 8.523 7.367 1.00 89.38 92 LYS A O 1
ATOM 766 N N . GLU A 1 93 ? 8.691 10.436 6.222 1.00 88.25 93 GLU A N 1
ATOM 767 C CA . GLU A 1 93 ? 7.225 10.428 6.215 1.00 88.25 93 GLU A CA 1
ATOM 768 C C . GLU A 1 93 ? 6.660 9.205 5.486 1.00 88.25 93 GLU A C 1
ATOM 770 O O . GLU A 1 93 ? 5.797 8.512 6.017 1.00 88.25 93 GLU A O 1
ATOM 775 N N . GLU A 1 94 ? 7.181 8.883 4.297 1.00 88.50 94 GLU A N 1
ATOM 776 C CA . GLU A 1 94 ? 6.774 7.684 3.556 1.00 88.50 94 GLU A CA 1
ATOM 777 C C . GLU A 1 94 ? 7.044 6.415 4.377 1.00 88.50 94 GLU A C 1
ATOM 779 O O . GLU A 1 94 ? 6.191 5.533 4.465 1.00 88.50 94 GLU A O 1
ATOM 784 N N . THR A 1 95 ? 8.209 6.344 5.025 1.00 91.06 95 THR A N 1
ATOM 785 C CA . THR A 1 95 ? 8.592 5.210 5.877 1.00 91.06 95 THR A CA 1
ATOM 786 C C . THR A 1 95 ? 7.647 5.058 7.071 1.00 91.06 95 THR A C 1
ATOM 788 O O . THR A 1 95 ? 7.209 3.944 7.367 1.00 91.06 95 THR A O 1
ATOM 791 N N . ASP A 1 96 ? 7.283 6.162 7.726 1.00 93.19 96 ASP A N 1
ATOM 792 C CA . ASP A 1 96 ? 6.354 6.163 8.859 1.00 93.19 96 ASP A CA 1
ATOM 793 C C . ASP A 1 96 ? 4.950 5.709 8.434 1.00 93.19 96 ASP A C 1
ATOM 795 O O . ASP A 1 96 ? 4.346 4.864 9.099 1.00 93.19 96 ASP A O 1
ATOM 799 N N . ILE A 1 97 ? 4.455 6.174 7.280 1.00 92.69 97 ILE A N 1
ATOM 800 C CA . ILE A 1 97 ? 3.171 5.723 6.721 1.00 92.69 97 ILE A CA 1
ATOM 801 C C . ILE A 1 97 ? 3.195 4.213 6.468 1.00 92.69 97 ILE A C 1
ATOM 803 O O . ILE A 1 97 ? 2.261 3.507 6.850 1.00 92.69 97 ILE A O 1
ATOM 807 N N . MET A 1 98 ? 4.264 3.695 5.858 1.00 93.56 98 MET A N 1
ATOM 808 C CA . MET A 1 98 ? 4.402 2.264 5.566 1.00 93.56 98 MET A CA 1
ATOM 809 C C . MET A 1 98 ? 4.472 1.420 6.844 1.00 93.56 98 MET A C 1
ATOM 811 O O . MET A 1 98 ? 3.855 0.354 6.913 1.00 93.56 98 MET A O 1
ATOM 815 N N . ASN A 1 99 ? 5.180 1.895 7.869 1.00 94.94 99 ASN A N 1
ATOM 816 C CA . ASN A 1 99 ? 5.257 1.224 9.165 1.00 94.94 99 ASN A CA 1
ATOM 817 C C . ASN A 1 99 ? 3.894 1.197 9.866 1.00 94.94 99 ASN A C 1
ATOM 819 O O . ASN A 1 99 ? 3.449 0.129 10.290 1.00 94.94 99 ASN A O 1
ATOM 823 N N . ASN A 1 100 ? 3.190 2.328 9.918 1.00 95.31 100 ASN A N 1
ATOM 824 C CA . ASN A 1 100 ? 1.856 2.399 10.516 1.00 95.31 100 ASN A CA 1
ATOM 825 C C . ASN A 1 100 ? 0.855 1.513 9.765 1.00 95.31 100 ASN A C 1
ATOM 827 O O . ASN A 1 100 ? 0.076 0.787 10.385 1.00 95.31 100 ASN A O 1
ATOM 831 N N . PHE A 1 101 ? 0.935 1.485 8.432 1.00 95.56 101 PHE A N 1
ATOM 832 C CA . PHE A 1 101 ? 0.131 0.589 7.607 1.00 95.56 101 PHE A CA 1
ATOM 833 C C . PHE A 1 101 ? 0.359 -0.884 7.979 1.00 95.56 101 PHE A C 1
ATOM 835 O O 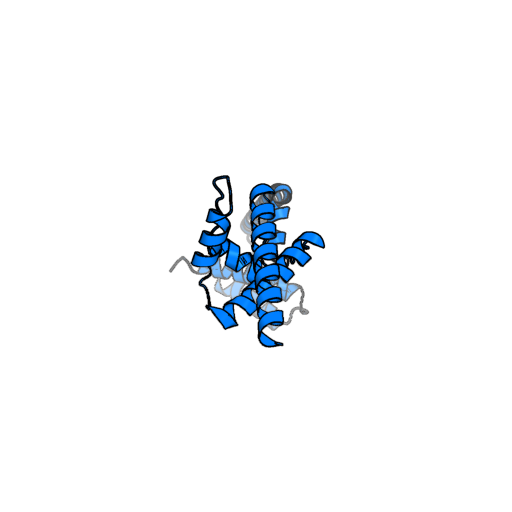. PHE A 1 101 ? -0.594 -1.648 8.126 1.00 95.56 101 PHE A O 1
ATOM 842 N N . LYS A 1 102 ? 1.613 -1.297 8.199 1.00 95.12 102 LYS A N 1
ATOM 843 C CA . LYS A 1 102 ? 1.941 -2.661 8.646 1.00 95.12 102 LYS A CA 1
ATOM 844 C C . LYS A 1 102 ? 1.394 -2.973 10.030 1.00 95.12 102 LYS A C 1
ATOM 846 O O . LYS A 1 102 ? 0.848 -4.055 10.222 1.00 95.12 102 LYS A O 1
ATOM 851 N N . VAL A 1 103 ? 1.505 -2.037 10.970 1.00 94.69 103 VAL A N 1
ATOM 852 C CA . VAL A 1 103 ? 0.962 -2.199 12.328 1.00 94.69 103 VAL A CA 1
ATOM 853 C C . VAL A 1 103 ? -0.547 -2.441 12.288 1.00 94.69 103 VAL A C 1
ATOM 855 O O . VAL A 1 103 ? -1.040 -3.331 12.985 1.00 94.69 103 VAL A O 1
ATOM 858 N N . VAL A 1 104 ? -1.272 -1.689 11.457 1.00 94.81 104 VAL A N 1
ATOM 859 C CA . VAL A 1 104 ? -2.711 -1.890 11.236 1.00 94.81 104 VAL A CA 1
ATOM 860 C C . VAL A 1 104 ? -2.986 -3.259 10.619 1.00 94.81 104 VAL A C 1
ATOM 862 O O . VAL A 1 104 ? -3.864 -3.979 11.090 1.00 94.81 104 VAL A O 1
ATOM 865 N N . MET A 1 105 ? -2.217 -3.655 9.605 1.00 94.06 105 MET A N 1
ATOM 866 C CA . MET A 1 105 ? -2.410 -4.938 8.930 1.00 94.06 105 MET A CA 1
ATOM 867 C C . MET A 1 105 ? -2.147 -6.138 9.848 1.00 94.06 105 MET A C 1
ATOM 869 O O . MET A 1 105 ? -2.911 -7.098 9.809 1.00 94.06 105 MET A O 1
ATOM 873 N N . GLU A 1 106 ? -1.127 -6.089 10.708 1.00 92.81 106 GLU A N 1
ATOM 874 C CA . GLU A 1 106 ? -0.885 -7.135 11.715 1.00 92.81 106 GLU A CA 1
ATOM 875 C C . GLU A 1 106 ? -2.003 -7.203 12.761 1.00 92.81 106 GLU A C 1
ATOM 877 O O . GLU A 1 106 ? -2.443 -8.286 13.140 1.00 92.81 106 GLU A O 1
ATOM 882 N N . TYR A 1 107 ? -2.531 -6.054 13.182 1.00 92.00 107 TYR A N 1
ATOM 883 C CA . TYR A 1 107 ? -3.690 -6.006 14.071 1.00 92.00 107 TYR A CA 1
ATOM 884 C C . TYR A 1 107 ? -4.943 -6.624 13.425 1.00 92.00 107 TYR A C 1
ATOM 886 O O . TYR A 1 107 ? -5.584 -7.490 14.020 1.00 92.00 107 TYR A O 1
ATOM 894 N N . ARG A 1 108 ? -5.254 -6.239 12.182 1.00 90.94 108 ARG A N 1
ATOM 895 C CA . ARG A 1 108 ? -6.382 -6.769 11.398 1.00 90.94 108 ARG A CA 1
ATOM 896 C C . ARG A 1 108 ? -6.260 -8.273 11.144 1.00 90.94 108 ARG A C 1
ATOM 898 O O . ARG A 1 108 ? -7.263 -8.980 11.195 1.00 90.94 108 ARG A O 1
ATOM 905 N N . LYS A 1 109 ? -5.044 -8.796 10.933 1.00 90.88 109 LYS A N 1
ATOM 906 C CA . LYS A 1 109 ? -4.805 -10.248 10.811 1.00 90.88 109 LYS A CA 1
ATOM 907 C C . LYS A 1 109 ? -5.321 -11.032 12.017 1.00 90.88 109 LYS A C 1
ATOM 909 O O . LYS A 1 109 ? -5.864 -12.113 11.827 1.00 90.88 109 LYS A O 1
ATOM 914 N N . GLY A 1 110 ? -5.178 -10.487 13.225 1.00 85.44 110 GLY A N 1
ATOM 915 C CA . GLY A 1 110 ? -5.676 -11.107 14.455 1.00 85.44 110 GLY A CA 1
ATOM 916 C C . GLY A 1 110 ? -7.179 -10.935 14.704 1.00 85.44 110 GLY A C 1
ATOM 917 O O . GLY A 1 110 ? -7.701 -11.560 15.623 1.00 85.44 110 GLY A O 1
ATOM 918 N N . LEU A 1 111 ? -7.869 -10.094 13.925 1.00 87.06 111 LEU A N 1
ATOM 919 C CA . LEU A 1 111 ? -9.303 -9.831 14.073 1.00 87.06 111 LEU A CA 1
ATOM 920 C C . LEU A 1 111 ? -10.144 -10.485 12.981 1.00 87.06 111 LEU A C 1
ATOM 922 O O . LEU A 1 111 ? -11.030 -11.276 13.283 1.00 87.06 111 LEU A O 1
ATOM 926 N N . ASP A 1 112 ? -9.895 -10.123 11.722 1.00 89.31 112 ASP A N 1
ATOM 927 C CA . ASP A 1 112 ? -10.742 -10.492 10.584 1.00 89.31 112 ASP A CA 1
ATOM 928 C C . ASP A 1 112 ? -9.959 -10.959 9.348 1.00 89.31 112 ASP A C 1
ATOM 930 O O . ASP A 1 112 ? -10.575 -11.298 8.339 1.00 89.31 112 ASP A O 1
ATOM 934 N N . ALA A 1 113 ? -8.621 -10.984 9.417 1.00 90.62 113 ALA A N 1
ATOM 935 C CA . ALA A 1 113 ? -7.720 -11.491 8.377 1.00 90.62 113 ALA A CA 1
ATOM 936 C C . ALA A 1 113 ? -8.101 -11.049 6.946 1.00 90.62 113 ALA A C 1
ATOM 938 O O . ALA A 1 113 ? -8.332 -11.879 6.061 1.00 90.62 113 ALA A O 1
ATOM 939 N N . PRO A 1 114 ? -8.179 -9.734 6.687 1.00 91.69 114 PRO A N 1
ATOM 940 C CA . PRO A 1 114 ? -8.720 -9.225 5.440 1.00 91.69 114 PRO A CA 1
ATOM 941 C C . PRO A 1 114 ? -7.776 -9.483 4.269 1.00 91.69 114 PRO A C 1
ATOM 943 O O . PRO A 1 114 ? -6.552 -9.368 4.377 1.00 91.69 114 PRO A O 1
ATOM 946 N N . SER A 1 115 ? -8.357 -9.765 3.103 1.00 94.44 115 SER A N 1
ATOM 947 C CA . SER A 1 115 ? -7.596 -9.835 1.862 1.00 94.44 115 SER A CA 1
ATOM 948 C C . SER A 1 115 ? -7.080 -8.451 1.455 1.00 94.44 115 SER A C 1
ATOM 950 O O . SER A 1 115 ? -7.697 -7.417 1.717 1.00 94.44 115 SER A O 1
ATOM 952 N N . GLN A 1 116 ? -5.970 -8.419 0.718 1.00 94.31 116 GLN A N 1
ATOM 953 C CA . GLN A 1 116 ? -5.432 -7.176 0.154 1.00 94.31 116 GLN A CA 1
ATOM 954 C C . GLN A 1 116 ? -6.440 -6.462 -0.770 1.00 94.31 116 GLN A C 1
ATOM 956 O O . GLN A 1 116 ? -6.441 -5.236 -0.854 1.00 94.31 116 GLN A O 1
ATOM 961 N N . SER A 1 117 ? -7.312 -7.212 -1.458 1.00 94.94 117 SER A N 1
ATOM 962 C CA . SER A 1 117 ? -8.366 -6.647 -2.307 1.00 94.94 117 SER A CA 1
ATOM 963 C C . SER A 1 117 ? -9.446 -5.948 -1.483 1.00 94.94 117 SER A C 1
ATOM 965 O O . SER A 1 117 ? -9.887 -4.866 -1.867 1.00 94.94 117 SER A O 1
ATOM 967 N N . ARG A 1 118 ? -9.814 -6.519 -0.329 1.00 95.06 118 ARG A N 1
ATOM 968 C CA . ARG A 1 118 ? -10.748 -5.911 0.622 1.00 95.06 118 ARG A CA 1
ATOM 969 C C . ARG A 1 118 ? -10.188 -4.611 1.196 1.00 95.06 118 ARG A C 1
ATOM 971 O O . ARG A 1 118 ? -10.876 -3.602 1.164 1.00 95.06 118 ARG A O 1
ATOM 978 N N . ILE A 1 119 ? -8.922 -4.594 1.606 1.00 95.69 119 ILE A N 1
ATOM 979 C CA . ILE A 1 119 ? -8.257 -3.368 2.085 1.00 95.69 119 ILE A CA 1
ATOM 980 C C . ILE A 1 119 ? -8.243 -2.277 1.007 1.00 95.69 119 ILE A C 1
ATOM 982 O O . ILE A 1 119 ? -8.542 -1.116 1.278 1.00 95.69 119 ILE A O 1
ATOM 986 N N . ALA A 1 120 ? -7.947 -2.645 -0.242 1.00 93.69 120 ALA A N 1
ATOM 987 C CA . ALA A 1 120 ? -7.980 -1.695 -1.348 1.00 93.69 120 ALA A CA 1
ATOM 988 C C . ALA A 1 120 ? -9.390 -1.143 -1.629 1.00 93.69 120 ALA A C 1
ATOM 990 O O . ALA A 1 120 ? -9.518 -0.015 -2.099 1.00 93.69 120 ALA A O 1
ATOM 991 N N . LEU A 1 121 ? -10.448 -1.923 -1.381 1.00 94.25 121 LEU A N 1
ATOM 992 C CA . LEU A 1 121 ? -11.834 -1.452 -1.460 1.00 94.25 121 LEU A CA 1
ATOM 993 C C . LEU A 1 121 ? -12.155 -0.482 -0.321 1.00 94.25 121 LEU A C 1
ATOM 995 O O . LEU A 1 121 ? -12.567 0.633 -0.609 1.00 94.25 121 LEU A O 1
ATOM 999 N N . GLU A 1 122 ? -11.866 -0.848 0.928 1.00 94.81 122 GLU A N 1
ATOM 1000 C CA . GLU A 1 122 ? -12.125 0.001 2.102 1.00 94.81 122 GLU A CA 1
ATOM 1001 C C . GLU A 1 122 ? -11.442 1.379 1.974 1.00 94.81 122 GLU A C 1
ATOM 1003 O O . GLU A 1 122 ? -12.043 2.419 2.238 1.00 94.81 122 GLU A O 1
ATOM 1008 N N . ILE A 1 123 ? -10.193 1.410 1.494 1.00 93.88 123 ILE A N 1
ATOM 1009 C CA . ILE A 1 123 ? -9.461 2.662 1.247 1.00 93.88 123 ILE A CA 1
ATOM 1010 C C . ILE A 1 123 ? -10.106 3.466 0.112 1.00 93.88 123 ILE A C 1
ATOM 1012 O O . ILE A 1 123 ? -10.201 4.688 0.202 1.00 93.88 123 ILE A O 1
ATOM 1016 N N . ARG A 1 124 ? -10.580 2.810 -0.953 1.00 91.69 124 ARG A N 1
ATOM 1017 C CA . ARG A 1 124 ? -11.294 3.490 -2.045 1.00 91.69 124 ARG A CA 1
ATOM 1018 C C . ARG A 1 124 ? -12.620 4.085 -1.590 1.00 91.69 124 ARG A C 1
ATOM 1020 O O . ARG A 1 124 ? -12.921 5.205 -1.982 1.00 91.69 124 ARG A O 1
ATOM 1027 N N . GLU A 1 125 ? -13.370 3.373 -0.758 1.00 93.75 125 GLU A N 1
ATOM 1028 C CA . GLU A 1 125 ? -14.665 3.815 -0.227 1.00 93.75 125 GLU A CA 1
ATOM 1029 C C . GLU A 1 125 ? -14.537 5.035 0.694 1.00 93.75 125 GLU A C 1
ATOM 1031 O O . GLU A 1 125 ? -15.439 5.866 0.751 1.00 93.75 125 GLU A O 1
ATOM 1036 N N . LEU A 1 126 ? -13.394 5.200 1.369 1.00 92.94 126 LEU A N 1
ATOM 1037 C CA . LEU A 1 126 ? -13.106 6.400 2.160 1.00 92.94 126 LEU A CA 1
ATOM 1038 C C . LEU A 1 126 ? -12.770 7.641 1.325 1.00 92.94 126 LEU A C 1
ATOM 1040 O O . LEU A 1 126 ? -12.759 8.757 1.862 1.00 92.94 126 LEU A O 1
ATOM 1044 N N . SER A 1 127 ? -12.447 7.465 0.046 1.00 87.81 127 SER A N 1
ATOM 1045 C CA . SER A 1 127 ? -12.093 8.566 -0.838 1.00 87.81 127 SER A CA 1
ATOM 1046 C C . SER A 1 127 ? -13.343 9.261 -1.368 1.00 87.81 127 SER A C 1
ATOM 1048 O O . SER A 1 127 ? -14.235 8.636 -1.928 1.00 87.81 127 SER A O 1
ATOM 1050 N N . THR A 1 128 ? -13.368 10.591 -1.294 1.00 86.00 128 THR A N 1
ATOM 1051 C CA . THR A 1 128 ? -14.394 11.414 -1.958 1.00 86.00 128 THR A CA 1
ATOM 1052 C C . THR A 1 128 ? -14.187 11.523 -3.473 1.00 86.00 128 THR A C 1
ATOM 1054 O O . THR A 1 128 ? -15.044 12.041 -4.181 1.00 86.00 128 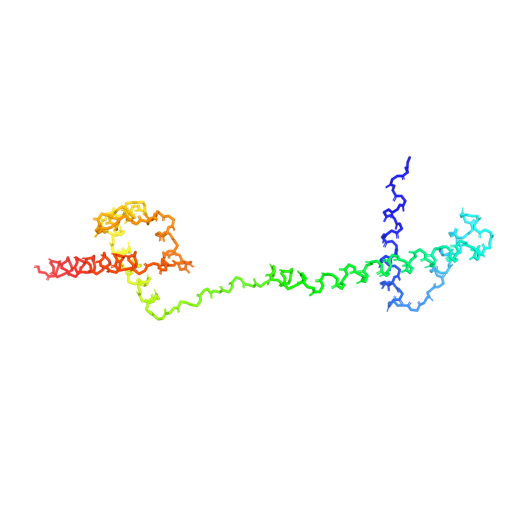THR A O 1
ATOM 1057 N N . HIS A 1 129 ? -13.046 11.049 -3.981 1.00 82.81 129 HIS A N 1
ATOM 1058 C CA . HIS A 1 129 ? -12.672 11.092 -5.393 1.00 82.81 129 HIS A CA 1
ATOM 1059 C C . HIS A 1 129 ? -12.353 9.688 -5.910 1.00 82.81 129 HIS A C 1
ATOM 1061 O O . HIS A 1 129 ? -11.885 8.835 -5.154 1.00 82.81 129 HIS A O 1
ATOM 1067 N N . SER A 1 130 ? -12.510 9.465 -7.216 1.00 84.12 130 SER A N 1
ATOM 1068 C CA . SER A 1 130 ? -12.061 8.218 -7.838 1.00 84.12 130 SER A CA 1
ATOM 1069 C C . SER A 1 130 ? -10.540 8.086 -7.710 1.00 84.12 130 SER A C 1
ATOM 1071 O O . SER A 1 130 ? -9.796 8.944 -8.191 1.00 84.12 130 SER A O 1
ATOM 1073 N N . ILE A 1 131 ? -10.079 7.023 -7.047 1.00 87.31 131 ILE A N 1
ATOM 1074 C CA . ILE A 1 131 ? -8.657 6.685 -6.923 1.00 87.31 131 ILE A CA 1
ATOM 1075 C C . ILE A 1 131 ? -8.402 5.283 -7.484 1.00 87.31 131 ILE A C 1
ATOM 1077 O O . ILE A 1 131 ? -9.148 4.339 -7.225 1.00 87.31 131 ILE A O 1
ATOM 1081 N N . GLY A 1 132 ? -7.305 5.130 -8.229 1.00 86.50 132 GLY A N 1
ATOM 1082 C CA . GLY A 1 132 ? -6.889 3.864 -8.848 1.00 86.50 132 GLY A CA 1
ATOM 1083 C C . GLY A 1 132 ? -6.235 2.867 -7.884 1.00 86.50 132 GLY A C 1
ATOM 1084 O O . GLY A 1 132 ? -5.431 2.043 -8.317 1.00 86.50 132 GLY A O 1
ATOM 1085 N N . PHE A 1 133 ? -6.522 2.962 -6.582 1.00 90.06 133 PHE A N 1
ATOM 1086 C CA . PHE A 1 133 ? -5.876 2.147 -5.556 1.00 90.06 133 PHE A CA 1
ATOM 1087 C C . PHE A 1 133 ? -6.356 0.690 -5.621 1.00 90.06 133 PHE A C 1
ATOM 1089 O O . PHE A 1 133 ? -7.556 0.422 -5.602 1.00 90.06 133 PHE A O 1
ATOM 1096 N N . ASN A 1 134 ? -5.428 -0.263 -5.737 1.00 92.19 134 ASN A N 1
ATOM 1097 C CA . ASN A 1 134 ? -5.746 -1.672 -5.990 1.00 92.19 134 ASN A CA 1
ATOM 1098 C C . ASN A 1 134 ? -4.955 -2.638 -5.091 1.00 92.19 134 ASN A C 1
ATOM 1100 O O . ASN A 1 134 ? -4.067 -2.238 -4.339 1.00 92.19 134 ASN A O 1
ATOM 1104 N N . GLN A 1 135 ? -5.278 -3.932 -5.188 1.00 91.81 135 GLN A N 1
ATOM 1105 C CA . GLN A 1 135 ? -4.653 -4.997 -4.397 1.00 91.81 135 GLN A CA 1
ATOM 1106 C C . GLN A 1 135 ? -3.119 -5.004 -4.506 1.00 91.81 135 GLN A C 1
ATOM 1108 O O . GLN A 1 135 ? -2.425 -5.136 -3.497 1.00 91.81 135 GLN A O 1
ATOM 1113 N N . SER A 1 136 ? -2.577 -4.856 -5.716 1.00 92.19 136 SER A N 1
ATOM 1114 C CA . SER A 1 136 ? -1.129 -4.871 -5.939 1.00 92.19 136 SER A CA 1
ATOM 1115 C C . SER A 1 136 ? -0.443 -3.711 -5.224 1.00 92.19 136 SER A C 1
ATOM 1117 O O . SER A 1 136 ? 0.638 -3.888 -4.671 1.00 92.19 136 SER A O 1
ATOM 1119 N N . MET A 1 137 ? -1.096 -2.550 -5.147 1.00 92.06 137 MET A N 1
ATOM 1120 C CA . MET A 1 137 ? -0.577 -1.401 -4.401 1.00 92.06 137 MET A CA 1
ATOM 1121 C C . MET A 1 137 ? -0.534 -1.669 -2.891 1.00 92.06 137 MET A C 1
ATOM 1123 O O . MET A 1 137 ? 0.448 -1.313 -2.245 1.00 92.06 137 MET A O 1
ATOM 1127 N N . VAL A 1 138 ? -1.526 -2.373 -2.333 1.00 93.00 138 VAL A N 1
ATOM 1128 C CA . VAL A 1 138 ? -1.483 -2.840 -0.932 1.00 93.00 138 VAL A CA 1
ATOM 1129 C C . VAL A 1 138 ? -0.297 -3.783 -0.715 1.00 93.00 138 VAL A C 1
ATOM 1131 O O . VAL A 1 138 ? 0.452 -3.637 0.252 1.00 93.00 138 VAL A O 1
ATOM 1134 N N . SER A 1 139 ? -0.081 -4.723 -1.639 1.00 93.50 139 SER A N 1
ATOM 1135 C CA . SER A 1 139 ? 1.070 -5.632 -1.595 1.00 93.50 139 SER A CA 1
ATOM 1136 C C . SER A 1 139 ? 2.405 -4.882 -1.661 1.00 93.50 139 SER A C 1
ATOM 1138 O O . SER A 1 139 ? 3.338 -5.214 -0.929 1.00 93.50 139 SER A O 1
ATOM 1140 N N . HIS A 1 140 ? 2.510 -3.845 -2.495 1.00 92.00 140 HIS A N 1
ATOM 1141 C CA . HIS A 1 140 ? 3.727 -3.041 -2.610 1.00 92.00 140 HIS A CA 1
ATOM 1142 C C . HIS A 1 140 ? 4.069 -2.313 -1.306 1.00 92.00 140 HIS A C 1
ATOM 1144 O O . HIS A 1 140 ? 5.234 -2.331 -0.903 1.00 92.00 140 HIS A O 1
ATOM 1150 N N . ILE A 1 141 ? 3.071 -1.745 -0.623 1.00 92.38 141 ILE A N 1
ATOM 1151 C CA . ILE A 1 141 ? 3.257 -1.067 0.669 1.00 92.38 141 ILE A CA 1
ATOM 1152 C C . ILE A 1 141 ? 3.720 -2.076 1.732 1.00 92.38 141 ILE A C 1
ATOM 1154 O O . ILE A 1 141 ? 4.714 -1.852 2.423 1.00 92.38 141 ILE A O 1
ATOM 1158 N N . LEU A 1 142 ? 3.064 -3.239 1.815 1.00 92.12 142 LEU A N 1
ATOM 1159 C CA . LEU A 1 142 ? 3.415 -4.302 2.766 1.00 92.12 142 LEU A CA 1
ATOM 1160 C C . LEU A 1 142 ? 4.832 -4.856 2.561 1.00 92.12 142 LEU A C 1
ATOM 1162 O O . LEU A 1 142 ? 5.538 -5.156 3.525 1.00 92.12 142 LEU A O 1
ATOM 1166 N N . ASN A 1 143 ? 5.278 -4.963 1.313 1.00 91.31 143 ASN A N 1
ATOM 1167 C CA . ASN A 1 143 ? 6.585 -5.523 0.979 1.00 91.31 143 ASN A CA 1
ATOM 1168 C C . ASN A 1 143 ? 7.710 -4.476 0.924 1.00 91.31 143 ASN A C 1
ATOM 1170 O O . ASN A 1 143 ? 8.814 -4.794 0.487 1.00 91.31 143 ASN A O 1
ATOM 1174 N N . ASN A 1 144 ? 7.463 -3.240 1.372 1.00 89.00 144 ASN A N 1
ATOM 1175 C CA . ASN A 1 144 ? 8.417 -2.131 1.281 1.00 89.00 144 ASN A CA 1
ATOM 1176 C C . ASN A 1 144 ? 8.921 -1.854 -0.150 1.00 89.00 144 ASN A C 1
ATOM 1178 O O . ASN A 1 144 ? 10.077 -1.480 -0.349 1.00 89.00 144 ASN A O 1
ATOM 1182 N N . ILE A 1 145 ? 8.070 -2.076 -1.153 1.00 87.81 145 ILE A N 1
ATOM 1183 C CA . ILE A 1 145 ? 8.426 -1.927 -2.569 1.00 87.81 145 ILE A CA 1
ATOM 1184 C C . ILE A 1 145 ? 8.144 -0.503 -3.041 1.00 87.81 145 ILE A C 1
ATOM 1186 O O . ILE A 1 145 ? 9.014 0.123 -3.645 1.00 87.81 145 ILE A O 1
ATOM 1190 N N . ASP A 1 146 ? 6.929 -0.004 -2.795 1.00 87.06 146 ASP A N 1
ATOM 1191 C CA . ASP A 1 146 ? 6.483 1.293 -3.303 1.00 87.06 146 ASP A CA 1
ATOM 1192 C C . ASP A 1 146 ? 5.302 1.862 -2.501 1.00 87.06 146 ASP A C 1
ATOM 1194 O O . ASP A 1 146 ? 4.609 1.129 -1.794 1.00 87.06 146 ASP A O 1
ATOM 1198 N N . ILE A 1 147 ? 5.063 3.165 -2.656 1.00 89.25 147 ILE A N 1
ATOM 1199 C CA . ILE A 1 147 ? 3.956 3.916 -2.052 1.00 89.25 147 ILE A CA 1
ATOM 1200 C C . ILE A 1 147 ? 3.354 4.875 -3.100 1.00 89.25 147 ILE A C 1
ATOM 1202 O O . ILE A 1 147 ? 4.094 5.384 -3.950 1.00 89.25 147 ILE A O 1
ATOM 1206 N N . PRO A 1 148 ? 2.027 5.120 -3.107 1.00 87.62 148 PRO A N 1
ATOM 1207 C CA . PRO A 1 148 ? 1.418 6.033 -4.071 1.00 87.62 148 PRO A CA 1
ATOM 1208 C C . PRO A 1 148 ? 1.981 7.453 -3.960 1.00 87.62 148 PRO A C 1
ATOM 1210 O O . PRO A 1 148 ? 1.956 8.046 -2.890 1.00 87.62 148 PRO A O 1
ATOM 1213 N N . LYS A 1 149 ? 2.411 8.024 -5.091 1.00 83.94 149 LYS A N 1
ATOM 1214 C CA . LYS A 1 149 ? 2.937 9.403 -5.169 1.00 83.94 149 LYS A CA 1
ATOM 1215 C C . LYS A 1 149 ? 1.855 10.485 -5.220 1.00 83.94 149 LYS A C 1
ATOM 1217 O O . LYS A 1 149 ? 2.163 11.665 -5.175 1.00 83.94 149 LYS A O 1
ATOM 1222 N N . CYS A 1 150 ? 0.600 10.097 -5.435 1.00 85.69 150 CYS A N 1
ATOM 1223 C CA . CYS A 1 150 ? -0.499 11.046 -5.540 1.00 85.69 150 CYS A CA 1
ATOM 1224 C C . CYS A 1 150 ? -0.972 11.437 -4.140 1.00 85.69 150 CYS A C 1
ATOM 1226 O O . CYS A 1 150 ? -1.532 10.589 -3.443 1.00 85.69 150 CYS A O 1
ATOM 1228 N N . ASP A 1 151 ? -0.844 12.716 -3.786 1.00 85.75 151 ASP A N 1
ATOM 1229 C CA . ASP A 1 151 ? -1.233 13.250 -2.472 1.00 85.75 151 ASP A CA 1
ATOM 1230 C C . ASP A 1 151 ? -2.675 12.903 -2.098 1.00 85.75 151 ASP A C 1
ATOM 1232 O O . ASP A 1 151 ? -2.960 12.533 -0.965 1.00 85.75 151 ASP A O 1
ATOM 1236 N N . LYS A 1 152 ? -3.600 12.927 -3.068 1.00 86.38 152 LYS A N 1
ATOM 1237 C CA . LYS A 1 152 ? -5.000 12.542 -2.829 1.00 86.38 152 LYS A CA 1
ATOM 1238 C C . LYS A 1 152 ? -5.116 11.092 -2.359 1.00 86.38 152 LYS A C 1
ATOM 1240 O O . LYS A 1 152 ? -5.870 10.808 -1.438 1.00 86.38 152 LYS A O 1
ATOM 1245 N N . THR A 1 153 ? -4.366 10.182 -2.980 1.00 88.88 153 THR A N 1
ATOM 1246 C CA . THR A 1 153 ? -4.366 8.761 -2.600 1.00 88.88 153 THR A CA 1
ATOM 1247 C C . THR A 1 153 ? -3.642 8.561 -1.270 1.00 88.88 153 THR A C 1
ATOM 1249 O O . THR A 1 153 ? -4.130 7.824 -0.418 1.00 88.88 153 THR A O 1
ATOM 1252 N N . LEU A 1 154 ? -2.516 9.251 -1.068 1.00 89.94 154 LEU A N 1
ATOM 1253 C CA . LEU A 1 154 ? -1.735 9.190 0.164 1.00 89.94 154 LEU A CA 1
ATOM 1254 C C . LEU A 1 154 ? -2.554 9.669 1.372 1.00 89.94 154 LEU A C 1
ATOM 1256 O O . LEU A 1 154 ? -2.630 8.968 2.374 1.00 89.94 154 LEU A O 1
ATOM 1260 N N . ASN A 1 155 ? -3.252 10.799 1.246 1.00 91.81 155 ASN A N 1
ATOM 1261 C CA . ASN A 1 155 ? -4.107 11.353 2.297 1.00 91.81 155 ASN A CA 1
ATOM 1262 C C . ASN A 1 155 ? -5.228 10.391 2.699 1.00 91.81 155 ASN A C 1
ATOM 1264 O O . ASN A 1 155 ? -5.536 10.257 3.881 1.00 91.81 155 ASN A O 1
ATOM 1268 N N . VAL A 1 156 ? -5.829 9.696 1.730 1.00 93.00 156 VAL A N 1
ATOM 1269 C CA . VAL A 1 156 ? -6.867 8.697 2.015 1.00 93.00 156 VAL A CA 1
ATOM 1270 C C . VAL A 1 156 ? -6.277 7.481 2.734 1.00 93.00 156 VAL A C 1
ATOM 1272 O O . VAL A 1 156 ? -6.883 6.996 3.687 1.00 93.00 156 VAL A O 1
ATOM 1275 N N . ILE A 1 157 ? -5.081 7.026 2.345 1.00 93.56 157 ILE A N 1
ATOM 1276 C CA . ILE A 1 157 ? -4.372 5.943 3.045 1.00 93.56 157 ILE A CA 1
ATOM 1277 C C . ILE A 1 157 ? -4.058 6.349 4.485 1.00 93.56 157 ILE A C 1
ATOM 1279 O O . ILE A 1 157 ? -4.371 5.598 5.402 1.00 93.56 157 ILE A O 1
ATOM 1283 N N . VAL A 1 158 ? -3.492 7.540 4.698 1.00 94.62 158 VAL A N 1
ATOM 1284 C CA . VAL A 1 158 ? -3.181 8.061 6.038 1.00 94.62 158 VAL A CA 1
ATOM 1285 C C . VAL A 1 158 ? -4.446 8.153 6.888 1.00 94.62 158 VAL A C 1
ATOM 1287 O O . VAL A 1 158 ? -4.461 7.690 8.026 1.00 94.62 158 VAL A O 1
ATOM 1290 N N . LYS A 1 159 ? -5.539 8.675 6.322 1.00 95.75 159 LYS A N 1
ATOM 1291 C CA . LYS A 1 159 ? -6.839 8.739 6.998 1.00 95.75 159 LYS A CA 1
ATOM 1292 C C . LYS A 1 159 ? -7.340 7.350 7.401 1.00 95.75 159 LYS A C 1
ATOM 1294 O O . LYS A 1 159 ? -7.781 7.177 8.533 1.00 95.75 159 LYS A O 1
ATOM 1299 N N . TRP A 1 160 ? -7.268 6.372 6.499 1.00 96.06 160 TRP A N 1
ATOM 1300 C CA . TRP A 1 160 ? -7.665 4.992 6.787 1.00 96.06 160 TRP A CA 1
ATOM 1301 C C . TRP A 1 160 ? -6.809 4.376 7.903 1.00 96.06 160 TRP A C 1
ATOM 1303 O O . TRP A 1 160 ? -7.352 3.819 8.852 1.00 96.06 160 TRP A O 1
ATOM 1313 N N . VAL A 1 161 ? -5.482 4.539 7.835 1.00 95.62 161 VAL A N 1
ATOM 1314 C CA . VAL A 1 161 ? -4.545 4.041 8.854 1.00 95.62 161 VAL A CA 1
ATOM 1315 C C . VAL A 1 161 ? -4.858 4.635 10.227 1.00 95.62 161 VAL A C 1
ATOM 1317 O O . VAL A 1 161 ? -4.947 3.890 11.198 1.00 95.62 161 VAL A O 1
ATOM 1320 N N . ASN A 1 162 ? -5.077 5.948 10.312 1.00 95.25 162 ASN A N 1
ATOM 1321 C CA . ASN A 1 162 ? -5.385 6.612 11.580 1.00 95.25 162 ASN A CA 1
ATOM 1322 C C . ASN A 1 162 ? -6.704 6.108 12.183 1.00 95.25 162 ASN A C 1
ATOM 1324 O O . ASN A 1 162 ? -6.745 5.784 13.366 1.00 95.25 162 ASN A O 1
ATOM 1328 N N . LEU A 1 163 ? -7.754 5.949 11.367 1.00 95.00 163 LEU A N 1
ATOM 1329 C CA . LEU A 1 163 ? -9.035 5.391 11.822 1.00 95.00 163 LEU A CA 1
ATOM 1330 C C . LEU A 1 163 ? -8.886 3.967 12.379 1.00 95.00 163 LEU A C 1
ATOM 1332 O O . LEU A 1 163 ? -9.519 3.617 13.376 1.00 95.00 163 LEU A O 1
ATOM 1336 N N . GLU A 1 164 ? -8.056 3.135 11.754 1.00 93.50 164 GLU A N 1
ATOM 1337 C CA . GLU A 1 164 ? -7.803 1.774 12.230 1.00 93.50 164 GLU A CA 1
ATOM 1338 C C . GLU A 1 164 ? -6.934 1.733 13.494 1.00 93.50 164 GLU A C 1
ATOM 1340 O O . GLU A 1 164 ? -7.164 0.894 14.368 1.00 93.50 164 GLU A O 1
ATOM 1345 N N . LEU A 1 165 ? -5.976 2.653 13.639 1.00 92.88 165 LEU A N 1
ATOM 1346 C CA . LEU A 1 165 ? -5.204 2.801 14.874 1.00 92.88 165 LEU A CA 1
ATOM 1347 C C . LEU A 1 165 ? -6.097 3.236 16.044 1.00 92.88 165 LEU A C 1
ATOM 1349 O O . LEU A 1 165 ? -6.045 2.611 17.100 1.00 92.88 165 LEU A O 1
ATOM 1353 N N . GLU A 1 166 ? -7.001 4.198 15.840 1.00 92.75 166 GLU A N 1
ATOM 1354 C CA . GLU A 1 166 ? -7.988 4.590 16.858 1.00 92.75 166 GLU A CA 1
ATOM 1355 C C . GLU A 1 166 ? -8.911 3.423 17.252 1.00 92.75 166 GLU A C 1
ATOM 1357 O O . GLU A 1 166 ? -9.250 3.244 18.425 1.00 92.75 166 GLU A O 1
ATOM 1362 N N . ARG A 1 167 ? -9.332 2.596 16.282 1.00 90.56 167 ARG A N 1
ATOM 1363 C CA . ARG A 1 167 ? -10.120 1.379 16.552 1.00 90.56 167 ARG A CA 1
ATOM 1364 C C . ARG A 1 167 ? -9.331 0.371 17.383 1.00 90.56 167 ARG A C 1
ATOM 1366 O O . ARG A 1 167 ? -9.889 -0.228 18.302 1.00 90.56 167 ARG A O 1
ATOM 1373 N N . LYS A 1 168 ? -8.047 0.186 17.072 1.00 89.50 168 LYS A N 1
ATOM 1374 C CA . LYS A 1 168 ? -7.145 -0.687 17.830 1.00 89.50 168 LYS A CA 1
ATOM 1375 C C . LYS A 1 168 ? -7.000 -0.225 19.276 1.00 89.50 168 LYS A C 1
ATOM 1377 O O . LYS A 1 168 ? -7.118 -1.059 20.170 1.00 89.50 168 LYS A O 1
ATOM 1382 N N . GLU A 1 169 ? -6.785 1.068 19.504 1.00 88.69 169 GLU A N 1
ATOM 1383 C CA . GLU A 1 169 ? -6.665 1.640 20.850 1.00 88.69 169 GLU A CA 1
ATOM 1384 C C . GLU A 1 169 ? -7.939 1.405 21.669 1.00 88.69 169 GLU A C 1
ATOM 1386 O O . GLU A 1 169 ? -7.872 0.824 22.751 1.00 88.69 169 GLU A O 1
ATOM 1391 N N . LYS A 1 170 ? -9.115 1.725 21.111 1.00 88.06 170 LYS A N 1
ATOM 1392 C CA . LYS A 1 170 ? -10.413 1.494 21.776 1.00 88.06 170 LYS A CA 1
ATOM 1393 C C . LYS A 1 170 ? -10.634 0.024 22.145 1.00 88.06 170 LYS A C 1
ATOM 1395 O O . LYS A 1 170 ? -11.065 -0.275 23.258 1.00 88.06 170 LYS A O 1
ATOM 1400 N N . ASN A 1 171 ? -10.297 -0.897 21.241 1.00 83.19 171 ASN A N 1
ATOM 1401 C CA . ASN A 1 171 ? -10.426 -2.335 21.482 1.00 83.19 171 ASN A CA 1
ATOM 1402 C C . ASN A 1 171 ? -9.438 -2.860 22.534 1.00 83.19 171 ASN A C 1
ATOM 1404 O O . ASN A 1 171 ? -9.728 -3.847 23.208 1.00 83.19 171 ASN A O 1
ATOM 1408 N N . GLN A 1 172 ? -8.269 -2.232 22.684 1.00 80.00 172 GLN A N 1
ATOM 1409 C CA . GLN A 1 172 ? -7.325 -2.573 23.748 1.00 80.00 172 GLN A CA 1
ATOM 1410 C C . GLN A 1 172 ? -7.824 -2.083 25.108 1.00 80.00 172 GLN A C 1
ATOM 1412 O O . GLN A 1 172 ? -7.804 -2.855 26.063 1.00 80.00 172 GLN A O 1
ATOM 1417 N N . THR A 1 173 ? -8.341 -0.854 25.195 1.00 74.56 173 THR A N 1
ATOM 1418 C CA . THR A 1 173 ? -8.883 -0.299 26.446 1.00 74.56 173 THR A CA 1
ATOM 1419 C C . THR A 1 173 ? -10.083 -1.097 26.963 1.00 74.56 173 THR A C 1
ATOM 1421 O O . THR A 1 173 ? -10.198 -1.312 28.164 1.00 74.56 173 THR A O 1
ATOM 1424 N N . GLN A 1 174 ? -10.942 -1.602 26.072 1.00 68.19 174 GLN A N 1
ATOM 1425 C CA . GLN A 1 174 ? -12.094 -2.435 26.447 1.00 68.19 174 GLN A CA 1
ATOM 1426 C C . GLN A 1 174 ? -11.727 -3.842 26.937 1.00 68.19 174 GLN A C 1
ATOM 1428 O O . GLN A 1 174 ? -12.520 -4.446 27.642 1.00 68.19 174 GLN A O 1
ATOM 1433 N N . LYS A 1 175 ? -10.556 -4.384 26.576 1.00 64.38 175 LYS A N 1
ATOM 1434 C CA . LYS A 1 175 ? -10.089 -5.693 27.076 1.00 64.38 175 LYS A CA 1
ATOM 1435 C C . LYS A 1 175 ? -9.427 -5.622 28.456 1.00 64.38 175 LYS A C 1
ATOM 1437 O O . LYS A 1 175 ? -9.160 -6.664 29.046 1.00 64.38 175 LYS A O 1
ATOM 1442 N N . LEU A 1 176 ? -9.087 -4.418 28.915 1.00 57.91 176 LEU A N 1
ATOM 1443 C CA . LEU A 1 176 ? -8.432 -4.153 30.200 1.00 57.91 176 LEU A CA 1
ATOM 1444 C C . LEU A 1 176 ? -9.428 -3.833 31.329 1.00 57.91 176 LEU A C 1
ATOM 1446 O O . LEU A 1 176 ? -9.016 -3.800 32.487 1.00 57.91 176 LEU A O 1
ATOM 1450 N N . HIS A 1 177 ? -10.699 -3.607 30.990 1.00 47.91 177 HIS A N 1
ATOM 1451 C CA . HIS A 1 177 ? -11.820 -3.416 31.913 1.00 47.91 177 HIS A CA 1
ATOM 1452 C C . HIS A 1 177 ? -12.697 -4.665 31.963 1.00 47.91 177 HIS A C 1
ATOM 1454 O O . HIS A 1 177 ? -13.240 -4.928 33.058 1.00 47.91 177 HIS A O 1
#

Radius of gyration: 34.25 Å; chains: 1; bounding box: 73×43×84 Å

Organism: NCBI:txid588596

Foldseek 3Di:
DPPVVVVVVVVCVVVVVVVVVDDDDDVVNVVVVVVCCVVVVVPDDPVVVVVVVVVVVVVVVVVVVVVVVVCVVVVVPVVCPPDDPPLPPDDPVLVVLLVLLLVLQVVCCVPPNDQLQVVQVVLCVQQPDHDPRGSVQSVCSPVSNDHDPDPSSSVSSSVVSVVSVVVVVVVVVVVVD

pLDDT: mean 70.67, std 20.01, range [39.09, 96.06]